Protein AF-A0A644ZK21-F1 (afdb_monomer)

Sequence (136 aa):
MAMKESLDIISEVLNSISPIEVKRLETRMLIASKIANTLKEKGWKKKDLMEAMGKKNASEITRWLSGTHNFTSDLLSDLSYVLGIDLLNIEENKFEPIIKVYHFHAKSEPSSIESKTPSHAEIENSFYKQRIQIKA

InterPro domains:
  IPR010982 Lambda repressor-like, DNA-binding domain superfamily [G3DSA:1.10.260.40] (11-94)
  IPR010982 Lambda repressor-like, DNA-binding domain superfamily [SSF47413] (26-87)

Mean predicted aligned error: 16.39 Å

pLDDT: mean 78.68, std 18.73, range [43.28, 98.06]

Solvent-accessible surface area (backbone atoms only — not comparable to full-atom values): 8666 Å² total; per-residue (Å²): 110,73,72,57,54,57,49,53,54,54,50,52,57,54,70,75,45,55,72,69,56,51,51,52,46,52,53,28,36,51,49,16,48,53,52,51,50,51,29,57,76,70,70,48,51,66,64,52,55,25,56,72,68,72,49,94,52,61,65,57,49,53,41,46,56,65,20,77,45,87,78,49,73,65,56,46,51,52,48,18,63,73,70,72,49,71,64,84,65,75,72,81,80,77,74,72,80,82,81,82,82,80,86,80,83,80,83,74,80,87,74,87,76,78,81,80,76,79,59,80,76,63,60,63,64,56,63,63,62,68,69,73,78,81,79,132

Radius of gyration: 31.5 Å; Cα contacts (8 Å, |Δi|>4): 64; chains: 1; bounding box: 72×77×41 Å

Foldseek 3Di:
DVVVVVVVVVVVVVVVDDPVVVVLLVLLQLLLVVLVVLCVVVVHDLVNVCVLLVHPDSVVSVCSNVSVDDDDPVNQVSSCVSSVHNSVPSDPPPPPPPDDDDDDDDDDDDDDDDDPDDDPVVVVVVVVVVVPPPDD

Organism: NCBI:txid1076179

Nearest PDB structures (foldseek):
  1zz7-assembly1_B-2  TM=8.715E-01  e=9.578E-02  Streptomyces wedmorensis
  1zz9-assembly1_A-2  TM=8.741E-01  e=1.072E-01  Streptomyces wedmorensis
  6qer-assembly4_D  TM=7.959E-01  e=1.503E-01  Streptococcus thermophilus LMD-9
  6hu8-assembly1_A  TM=7.943E-01  e=1.992E-01  Streptococcus vestibularis F0396
  5jub-assembly1_B  TM=7.113E-01  e=3.308E-01  Streptococcus thermophilus LMD-9

Secondary structure (DSSP, 8-state):
-HHHHHHHHHHHHHHTS-HHHHHHHHHHHHHHHHHHHHHHHTT--HHHHHHHTT-S-HHHHHHHHTT-SPPPHHHHHHHHHHHTS-SS----------------------------PPPHHHHHHHHHHHTSS---

Structure (mmCIF, N/CA/C/O backbone):
data_AF-A0A644ZK21-F1
#
_entry.id   AF-A0A644ZK21-F1
#
loop_
_atom_site.group_PDB
_atom_site.id
_atom_site.type_symbol
_atom_site.label_atom_id
_atom_site.label_alt_id
_atom_site.label_comp_id
_atom_site.label_asym_id
_atom_site.label_entity_id
_atom_site.label_seq_id
_atom_site.pdbx_PDB_ins_code
_atom_site.Cartn_x
_atom_site.Cartn_y
_atom_site.Cartn_z
_atom_site.occupancy
_atom_site.B_iso_or_equiv
_atom_site.auth_seq_id
_atom_site.auth_comp_id
_atom_site.auth_asym_id
_atom_site.auth_atom_id
_atom_site.pdbx_PDB_model_num
ATOM 1 N N . MET A 1 1 ? 27.895 17.971 -2.119 1.00 60.31 1 MET A N 1
ATOM 2 C CA . MET A 1 1 ? 28.749 16.774 -2.281 1.00 60.31 1 MET A CA 1
ATOM 3 C C . MET A 1 1 ? 28.043 15.522 -1.752 1.00 60.31 1 MET A C 1
ATOM 5 O O . MET A 1 1 ? 27.766 14.654 -2.559 1.00 60.31 1 MET A O 1
ATOM 9 N N . ALA A 1 2 ? 27.570 15.497 -0.496 1.00 60.56 2 ALA A N 1
ATOM 10 C CA . ALA A 1 2 ? 26.888 14.334 0.110 1.00 60.56 2 ALA A CA 1
ATOM 11 C C . ALA A 1 2 ? 25.636 13.779 -0.626 1.00 60.56 2 ALA A C 1
ATOM 13 O O . ALA A 1 2 ? 25.483 12.570 -0.737 1.00 60.56 2 ALA A O 1
ATOM 14 N N . MET A 1 3 ? 24.749 14.625 -1.175 1.00 64.19 3 MET A N 1
ATOM 15 C CA . MET A 1 3 ? 23.579 14.143 -1.947 1.00 64.19 3 MET A CA 1
ATOM 16 C C . MET A 1 3 ? 23.948 13.507 -3.296 1.00 64.19 3 MET A C 1
ATOM 18 O O . MET A 1 3 ? 23.198 12.684 -3.813 1.00 64.19 3 MET A O 1
ATOM 22 N N . LYS A 1 4 ? 25.079 13.914 -3.889 1.00 67.00 4 LYS A N 1
ATOM 23 C CA . LYS A 1 4 ? 25.558 13.365 -5.165 1.00 67.00 4 LYS A CA 1
ATOM 24 C C .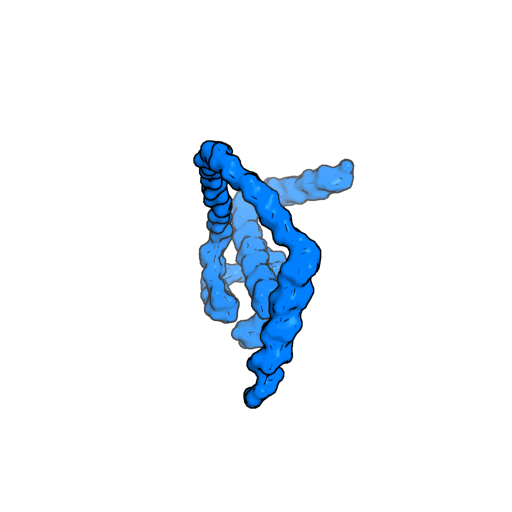 LYS A 1 4 ? 26.058 11.936 -4.947 1.00 67.00 4 LYS A C 1
ATOM 26 O O . LYS A 1 4 ? 25.655 11.038 -5.669 1.00 67.00 4 LYS A O 1
ATOM 31 N N . GLU A 1 5 ? 26.823 11.730 -3.877 1.00 66.44 5 GLU A N 1
ATOM 32 C CA . GLU A 1 5 ? 27.361 10.420 -3.495 1.00 66.44 5 GLU A CA 1
ATOM 33 C C . GLU A 1 5 ? 26.262 9.403 -3.159 1.00 66.44 5 GLU A C 1
ATOM 35 O O . GLU A 1 5 ? 26.348 8.252 -3.576 1.00 66.44 5 GLU A O 1
ATOM 40 N N . SER A 1 6 ? 25.181 9.812 -2.480 1.00 68.69 6 SER A N 1
ATOM 41 C CA . SER A 1 6 ? 24.069 8.897 -2.197 1.00 68.69 6 SER A CA 1
ATOM 42 C C . SER A 1 6 ? 23.303 8.479 -3.455 1.00 68.69 6 SER A C 1
ATOM 44 O O . SER A 1 6 ? 22.831 7.348 -3.534 1.00 68.69 6 SER A O 1
ATOM 46 N N . LEU A 1 7 ? 23.166 9.381 -4.433 1.00 71.62 7 LEU A N 1
ATOM 47 C CA . LEU A 1 7 ? 22.537 9.080 -5.723 1.00 71.62 7 LEU A CA 1
ATOM 48 C C . LEU A 1 7 ? 23.406 8.134 -6.561 1.00 71.62 7 LEU A C 1
ATOM 50 O O . LEU A 1 7 ? 22.875 7.194 -7.150 1.00 71.62 7 LEU A O 1
ATOM 54 N N . ASP A 1 8 ? 24.724 8.346 -6.559 1.00 79.44 8 ASP A N 1
ATOM 55 C CA . ASP A 1 8 ? 25.677 7.527 -7.310 1.00 79.44 8 ASP A CA 1
ATOM 56 C C . ASP A 1 8 ? 25.680 6.073 -6.784 1.00 79.44 8 ASP A C 1
ATOM 58 O O . ASP A 1 8 ? 25.530 5.140 -7.574 1.00 79.44 8 ASP A O 1
ATOM 62 N N . ILE A 1 9 ? 25.681 5.868 -5.459 1.00 78.75 9 ILE A N 1
ATOM 63 C CA . ILE A 1 9 ? 25.601 4.527 -4.839 1.00 78.75 9 ILE A CA 1
ATOM 64 C C . ILE A 1 9 ? 24.277 3.822 -5.170 1.00 78.75 9 ILE A C 1
ATOM 66 O O . ILE A 1 9 ? 24.262 2.637 -5.501 1.00 78.75 9 ILE A O 1
ATOM 70 N N . ILE A 1 10 ? 23.146 4.536 -5.101 1.00 76.44 10 ILE A N 1
ATOM 71 C CA . ILE A 1 10 ? 21.837 3.965 -5.457 1.00 76.44 10 ILE A CA 1
ATOM 72 C C . ILE A 1 10 ? 21.831 3.544 -6.929 1.00 76.44 10 ILE A C 1
ATOM 74 O O . ILE A 1 10 ? 21.350 2.459 -7.255 1.00 76.44 10 ILE A O 1
ATOM 78 N N . SER A 1 11 ? 22.386 4.374 -7.814 1.00 75.44 11 SER A N 1
ATOM 79 C CA . SER A 1 11 ? 22.442 4.076 -9.245 1.00 75.44 11 SER A CA 1
ATOM 80 C C . SER A 1 11 ? 23.330 2.870 -9.560 1.00 75.44 11 SER A C 1
ATOM 82 O O . SER A 1 11 ? 22.948 2.032 -10.373 1.00 75.44 11 SER A O 1
ATOM 84 N N . GLU A 1 12 ? 24.460 2.716 -8.869 1.00 79.50 12 GLU A N 1
ATOM 85 C CA . GLU A 1 12 ? 25.349 1.560 -9.004 1.00 79.50 12 GLU A CA 1
ATOM 86 C C . GLU A 1 12 ? 24.653 0.260 -8.577 1.00 79.50 12 GLU A C 1
ATOM 88 O O . GLU A 1 12 ? 24.663 -0.728 -9.316 1.00 79.50 12 GLU A O 1
ATOM 93 N N . VAL A 1 13 ? 23.955 0.280 -7.436 1.00 76.81 13 VAL A N 1
ATOM 94 C CA . VAL A 1 13 ? 23.173 -0.870 -6.958 1.00 76.81 13 VAL A CA 1
ATOM 95 C C . VA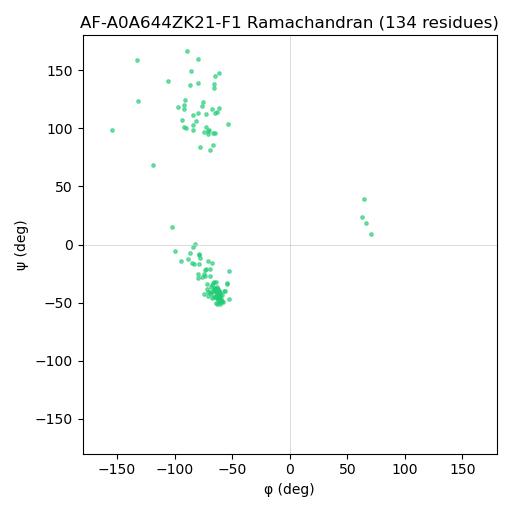L A 1 13 ? 22.055 -1.217 -7.942 1.00 76.81 13 VAL A C 1
ATOM 97 O O . VAL A 1 13 ? 21.887 -2.389 -8.270 1.00 76.81 13 VAL A O 1
ATOM 100 N N . LEU A 1 14 ? 21.323 -0.230 -8.465 1.00 72.94 14 LEU A N 1
ATOM 101 C CA . LEU A 1 14 ? 20.260 -0.470 -9.447 1.00 72.94 14 LEU A CA 1
ATOM 102 C C . LEU A 1 14 ? 20.802 -1.027 -10.772 1.00 72.94 14 LEU A C 1
ATOM 104 O O . LEU A 1 14 ? 20.185 -1.923 -11.341 1.00 72.94 14 LEU A O 1
ATOM 108 N N . ASN A 1 15 ? 21.973 -0.570 -11.224 1.00 76.75 15 ASN A N 1
ATOM 109 C CA . ASN A 1 15 ? 22.627 -1.065 -12.439 1.00 76.75 15 ASN A CA 1
ATOM 110 C C . ASN A 1 15 ? 23.154 -2.504 -12.299 1.00 76.75 15 ASN A C 1
ATOM 112 O O . ASN A 1 15 ? 23.343 -3.185 -13.306 1.00 76.75 15 ASN A O 1
ATOM 116 N N . SER A 1 16 ? 23.366 -2.988 -11.070 1.00 79.50 16 SER A N 1
ATOM 117 C CA . SER A 1 16 ? 23.736 -4.389 -10.803 1.00 79.50 16 SER A CA 1
ATOM 118 C C . SER A 1 16 ? 22.546 -5.362 -10.867 1.00 79.50 16 SER A C 1
ATOM 120 O O . SER A 1 16 ? 22.728 -6.581 -10.847 1.00 79.50 16 SER A O 1
ATOM 122 N N . ILE A 1 17 ? 21.321 -4.836 -10.960 1.00 81.06 17 ILE A N 1
ATOM 123 C CA . ILE A 1 17 ? 20.071 -5.594 -10.953 1.00 81.06 17 ILE A CA 1
ATOM 124 C C . ILE A 1 17 ? 19.505 -5.636 -12.377 1.00 81.06 17 ILE A C 1
ATOM 126 O O . ILE A 1 17 ? 19.541 -4.656 -13.117 1.00 81.06 17 ILE A O 1
ATOM 130 N N . SER A 1 18 ? 18.954 -6.782 -12.789 1.00 89.88 18 SER A N 1
ATOM 131 C CA . SER A 1 18 ? 18.340 -6.883 -14.120 1.00 89.88 18 SER A CA 1
ATOM 132 C C . SER A 1 18 ? 17.155 -5.906 -14.279 1.00 89.88 18 SER A C 1
ATOM 134 O O . SER A 1 18 ? 16.404 -5.705 -13.318 1.00 89.88 18 SER A O 1
ATOM 136 N N . PRO A 1 19 ? 16.897 -5.359 -15.486 1.00 89.50 19 PRO A N 1
ATOM 137 C CA . PRO A 1 19 ? 15.790 -4.421 -15.707 1.00 89.50 19 PRO A CA 1
ATOM 138 C C . PRO A 1 19 ? 14.421 -4.956 -15.257 1.00 89.50 19 PRO A C 1
ATOM 140 O O . PRO A 1 19 ? 13.583 -4.208 -14.755 1.00 89.50 19 PRO A O 1
ATOM 143 N N . ILE A 1 20 ? 14.196 -6.268 -15.390 1.00 91.31 20 ILE A N 1
ATOM 144 C CA . ILE A 1 20 ? 12.952 -6.912 -14.952 1.00 91.31 20 ILE A CA 1
ATOM 145 C C . ILE A 1 20 ? 12.805 -6.921 -13.424 1.00 91.31 20 ILE A C 1
ATOM 147 O O . ILE A 1 20 ? 11.702 -6.729 -12.915 1.00 91.31 20 ILE A O 1
ATOM 151 N N . GLU A 1 21 ? 13.896 -7.094 -12.681 1.00 90.62 21 GLU A N 1
ATOM 152 C CA . GLU A 1 21 ? 13.882 -7.050 -11.216 1.00 90.62 21 GLU A CA 1
ATOM 153 C C . GLU A 1 21 ? 13.669 -5.626 -10.697 1.00 90.62 21 GLU A C 1
ATOM 155 O O . GLU A 1 21 ? 12.883 -5.433 -9.766 1.00 90.62 21 GLU A O 1
ATOM 160 N N . VAL A 1 22 ? 14.268 -4.625 -11.353 1.00 90.25 22 VAL A N 1
ATOM 161 C CA . VAL A 1 22 ? 13.983 -3.207 -11.076 1.00 90.25 22 VAL A CA 1
ATOM 162 C C . VAL A 1 22 ? 12.495 -2.928 -11.281 1.00 90.25 22 VAL A C 1
ATOM 164 O O . VAL A 1 22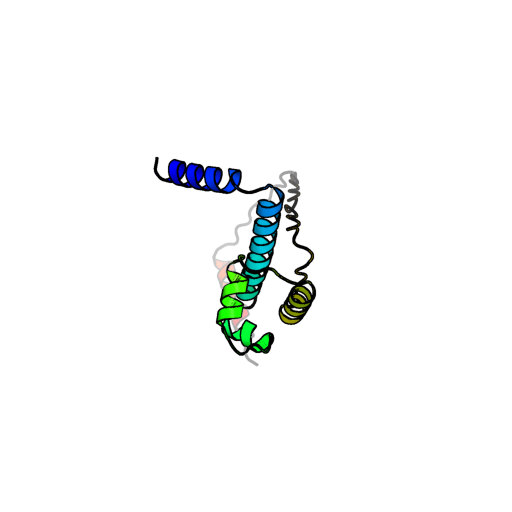 ? 11.831 -2.439 -10.368 1.00 90.25 22 VAL A O 1
ATOM 167 N N . LYS A 1 23 ? 11.922 -3.350 -12.415 1.00 90.81 23 LYS A N 1
ATOM 168 C CA . LYS A 1 23 ? 10.494 -3.144 -12.695 1.00 90.81 23 LYS A CA 1
ATOM 169 C C . LYS A 1 23 ? 9.580 -3.830 -11.675 1.00 90.81 23 LYS A C 1
ATOM 171 O O . LYS A 1 23 ? 8.562 -3.264 -11.266 1.00 90.81 23 LYS A O 1
ATOM 176 N N . ARG A 1 24 ? 9.928 -5.047 -11.244 1.00 93.00 24 ARG A N 1
ATOM 177 C CA . ARG A 1 24 ? 9.197 -5.777 -10.193 1.00 93.00 24 ARG A CA 1
ATOM 178 C C . ARG A 1 24 ? 9.254 -5.034 -8.861 1.00 93.00 24 ARG A C 1
ATOM 180 O O . ARG A 1 24 ? 8.233 -4.931 -8.183 1.00 93.00 24 ARG A O 1
ATOM 187 N N . LEU A 1 25 ? 10.420 -4.504 -8.494 1.00 92.44 25 LEU A N 1
AT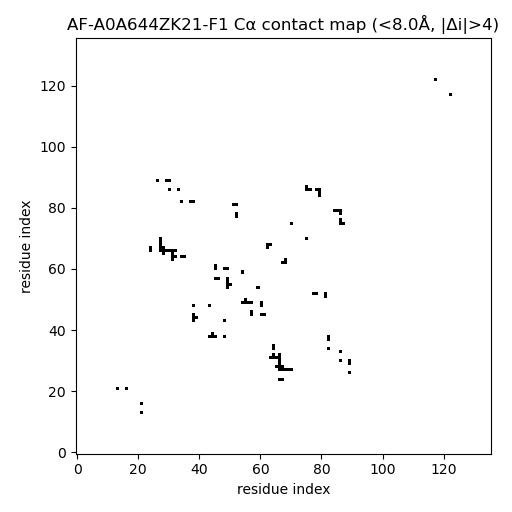OM 188 C CA . LEU A 1 25 ? 10.595 -3.707 -7.282 1.00 92.44 25 LEU A CA 1
ATOM 189 C C . LEU A 1 25 ? 9.766 -2.423 -7.326 1.00 92.44 25 LEU A C 1
ATOM 191 O O . LEU A 1 25 ? 8.987 -2.192 -6.404 1.00 92.44 25 LEU A O 1
ATOM 195 N N . GLU A 1 26 ? 9.869 -1.647 -8.406 1.00 91.81 26 GLU A N 1
ATOM 196 C CA . GLU A 1 26 ? 9.066 -0.437 -8.617 1.00 91.81 26 GLU A CA 1
ATOM 197 C C . GLU A 1 26 ? 7.572 -0.730 -8.471 1.00 91.81 26 GLU A C 1
ATOM 199 O O . GLU A 1 26 ? 6.867 -0.039 -7.742 1.00 91.81 26 GLU A O 1
ATOM 204 N N . THR A 1 27 ? 7.099 -1.811 -9.098 1.00 93.06 27 THR A N 1
ATOM 205 C CA . THR A 1 27 ? 5.690 -2.220 -9.035 1.00 93.06 27 THR A CA 1
ATOM 206 C C . THR A 1 27 ? 5.249 -2.501 -7.596 1.00 93.06 27 THR A C 1
ATOM 208 O O . THR A 1 27 ? 4.219 -1.993 -7.154 1.00 93.06 27 THR A O 1
ATOM 211 N N . ARG A 1 28 ? 6.040 -3.258 -6.821 1.00 95.12 28 ARG A N 1
ATOM 212 C CA . ARG A 1 28 ? 5.729 -3.530 -5.406 1.00 95.12 28 ARG A CA 1
ATOM 213 C C . ARG A 1 28 ? 5.738 -2.261 -4.556 1.00 95.12 28 ARG A C 1
ATOM 215 O O . ARG A 1 28 ? 4.891 -2.118 -3.674 1.00 95.12 28 ARG A O 1
ATOM 222 N N . MET A 1 29 ? 6.669 -1.345 -4.814 1.00 95.06 29 MET A N 1
ATOM 223 C CA . MET A 1 29 ? 6.746 -0.067 -4.104 1.00 95.06 29 MET A CA 1
ATOM 224 C C . MET A 1 29 ? 5.551 0.835 -4.422 1.00 95.06 29 MET A C 1
ATOM 226 O O . MET A 1 29 ? 4.997 1.438 -3.505 1.00 95.06 29 MET A O 1
ATOM 230 N N . LEU A 1 30 ? 5.108 0.888 -5.681 1.00 94.75 30 LEU A N 1
ATOM 231 C CA . LEU A 1 30 ? 3.913 1.635 -6.084 1.00 94.75 30 LEU A CA 1
ATOM 232 C C . LEU A 1 30 ? 2.658 1.099 -5.393 1.00 94.75 30 LEU A C 1
ATOM 234 O O . LEU A 1 30 ? 1.895 1.876 -4.822 1.00 94.75 30 LEU A O 1
ATOM 238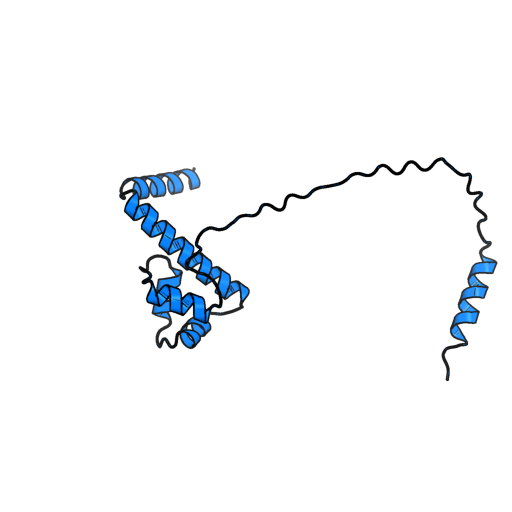 N N . ILE A 1 31 ? 2.482 -0.225 -5.364 1.00 96.25 31 ILE A N 1
ATOM 239 C CA . ILE A 1 31 ? 1.369 -0.868 -4.652 1.00 96.25 31 ILE A CA 1
ATOM 240 C C . ILE A 1 31 ? 1.415 -0.513 -3.159 1.00 96.25 31 ILE A C 1
ATOM 242 O O . ILE A 1 31 ? 0.417 -0.058 -2.601 1.00 96.25 31 ILE A O 1
ATOM 246 N N . ALA A 1 32 ? 2.576 -0.658 -2.513 1.00 96.75 32 ALA A N 1
ATOM 247 C CA . ALA A 1 32 ? 2.740 -0.328 -1.098 1.00 96.75 32 ALA A CA 1
ATOM 248 C C . ALA A 1 32 ? 2.446 1.151 -0.800 1.00 96.75 32 ALA A C 1
ATOM 250 O O . ALA A 1 32 ? 1.770 1.455 0.184 1.00 96.75 32 ALA A O 1
ATOM 251 N N . SER A 1 33 ? 2.901 2.056 -1.670 1.00 95.69 33 SER A N 1
ATOM 252 C CA . SER A 1 33 ? 2.631 3.494 -1.585 1.00 95.69 33 SER A CA 1
ATOM 253 C C . SER A 1 33 ? 1.137 3.791 -1.712 1.00 95.69 33 SER A C 1
ATOM 255 O O . SER A 1 33 ? 0.574 4.501 -0.880 1.00 95.69 33 SER A O 1
ATOM 257 N N . LYS A 1 34 ? 0.454 3.172 -2.683 1.00 95.50 34 LYS A N 1
ATOM 258 C CA . LYS A 1 34 ? -0.992 3.331 -2.883 1.00 95.50 34 LYS A CA 1
ATOM 259 C C . LYS A 1 34 ? -1.789 2.865 -1.666 1.00 95.50 34 LYS A C 1
ATOM 261 O O . LYS A 1 34 ? -2.689 3.574 -1.213 1.00 95.50 34 LYS A O 1
ATOM 266 N N . ILE A 1 35 ? -1.413 1.726 -1.078 1.00 97.00 35 ILE A N 1
ATOM 267 C CA . ILE A 1 35 ? -2.001 1.244 0.179 1.00 97.00 35 ILE A CA 1
ATOM 268 C C . ILE A 1 35 ? -1.748 2.264 1.299 1.00 97.00 35 ILE A C 1
ATOM 270 O O . ILE A 1 35 ? -2.692 2.678 1.967 1.00 97.00 35 ILE A O 1
ATOM 274 N N . ALA A 1 36 ? -0.502 2.707 1.493 1.00 97.31 36 ALA A N 1
ATOM 275 C CA . ALA A 1 36 ? -0.138 3.651 2.552 1.00 97.31 36 ALA A CA 1
ATOM 276 C C . ALA A 1 36 ? -0.901 4.984 2.449 1.00 97.31 36 ALA A C 1
ATOM 278 O O . ALA A 1 36 ? -1.407 5.483 3.457 1.00 97.31 36 ALA A O 1
ATOM 279 N N . ASN A 1 37 ? -1.020 5.530 1.237 1.00 96.56 37 ASN A N 1
ATOM 280 C CA . ASN A 1 37 ? -1.767 6.756 0.965 1.00 96.56 37 ASN A CA 1
ATOM 281 C C . ASN A 1 37 ? -3.253 6.572 1.271 1.00 96.56 37 ASN A C 1
ATOM 283 O O . ASN A 1 37 ? -3.827 7.380 1.994 1.00 96.56 37 ASN A O 1
ATOM 287 N N . THR A 1 38 ? -3.840 5.453 0.844 1.00 96.88 38 THR A N 1
ATOM 288 C CA . THR A 1 38 ? -5.249 5.138 1.122 1.00 96.88 38 THR A CA 1
ATOM 289 C C . THR A 1 38 ? -5.522 5.014 2.621 1.00 96.88 38 THR A C 1
ATOM 291 O O . THR A 1 38 ? -6.540 5.500 3.113 1.00 96.88 38 THR A O 1
ATOM 294 N N . LEU A 1 39 ? -4.605 4.406 3.385 1.00 97.81 39 LEU A N 1
ATOM 295 C CA . LEU A 1 39 ? -4.721 4.363 4.845 1.00 97.81 39 LEU A CA 1
ATOM 296 C C . LEU A 1 39 ? -4.699 5.770 5.444 1.00 97.81 39 LEU A C 1
ATOM 298 O O . LEU A 1 39 ? -5.534 6.088 6.287 1.00 97.81 39 LEU A O 1
ATOM 302 N N . LYS A 1 40 ? -3.782 6.625 4.982 1.00 97.62 40 LYS A N 1
ATOM 303 C CA . LYS A 1 40 ? -3.676 8.012 5.443 1.00 97.62 40 LYS A CA 1
ATOM 304 C C . LYS A 1 40 ? -4.945 8.811 5.136 1.00 97.62 40 LYS A C 1
ATOM 306 O O . LYS A 1 40 ? -5.434 9.506 6.021 1.00 97.62 40 LYS A O 1
ATOM 311 N N . GLU A 1 41 ? -5.491 8.683 3.930 1.00 97.31 41 GLU A N 1
ATOM 312 C CA . GLU A 1 41 ? -6.732 9.344 3.502 1.00 97.31 41 GLU A CA 1
ATOM 313 C C . GLU A 1 41 ? -7.942 8.902 4.331 1.00 97.31 41 GLU A C 1
ATOM 315 O O . GLU A 1 41 ? -8.775 9.726 4.700 1.00 97.31 41 GLU A O 1
ATOM 320 N N . LYS A 1 42 ? -8.009 7.617 4.696 1.00 96.94 42 LYS A N 1
ATOM 321 C CA . LYS A 1 42 ? -9.050 7.077 5.584 1.00 96.94 42 LYS A CA 1
ATOM 322 C C . LYS A 1 42 ? -8.815 7.368 7.071 1.00 96.94 42 LYS A C 1
ATOM 324 O O . LYS A 1 42 ? -9.668 7.034 7.890 1.00 96.94 42 LYS A O 1
ATOM 329 N N . GLY A 1 43 ? -7.660 7.917 7.449 1.00 97.88 43 GLY A N 1
ATOM 330 C CA . GLY A 1 43 ? -7.248 8.036 8.852 1.00 97.88 43 GLY A CA 1
ATOM 331 C C . GLY A 1 43 ? -6.982 6.688 9.539 1.00 97.88 43 GLY A C 1
ATOM 332 O O . GLY A 1 43 ? -6.973 6.615 10.767 1.00 97.88 43 GLY A O 1
ATOM 333 N N . TRP A 1 44 ? -6.774 5.622 8.765 1.00 98.06 44 TRP A N 1
ATOM 334 C CA . TRP A 1 44 ? -6.517 4.276 9.265 1.00 98.06 44 TRP A CA 1
ATOM 335 C C . TRP A 1 44 ? -5.060 4.105 9.693 1.00 98.06 44 TRP A C 1
ATOM 337 O O . TRP A 1 44 ? -4.111 4.510 9.018 1.00 98.06 44 TRP A O 1
ATOM 347 N N . LYS A 1 45 ? -4.874 3.422 10.816 1.00 96.81 45 LYS A N 1
ATOM 348 C CA . LYS A 1 45 ? -3.594 2.899 11.286 1.00 96.81 45 LYS A CA 1
ATOM 349 C C . LYS A 1 45 ? -3.384 1.489 10.736 1.00 96.81 45 LYS A C 1
ATOM 351 O O . LYS A 1 45 ? -4.307 0.806 10.300 1.00 96.81 45 LYS A O 1
ATOM 356 N N . LYS A 1 46 ? -2.148 0.988 10.843 1.00 96.50 46 LYS A N 1
ATOM 357 C CA . LYS A 1 46 ? -1.806 -0.397 10.460 1.00 96.50 46 LYS A CA 1
ATOM 358 C C . LYS A 1 46 ? -2.677 -1.448 11.164 1.00 96.50 46 LYS A C 1
ATOM 360 O O . LYS A 1 46 ? -2.950 -2.491 10.582 1.00 96.50 46 LYS A O 1
ATOM 365 N N . LYS A 1 47 ? -3.091 -1.173 12.409 1.00 96.56 47 LYS A N 1
ATOM 366 C CA . LYS A 1 47 ? -3.974 -2.045 13.195 1.00 96.56 47 LYS A CA 1
ATOM 367 C C . LYS A 1 47 ? -5.368 -2.151 12.569 1.00 96.56 47 LYS A C 1
ATOM 369 O O . LYS A 1 47 ? -5.896 -3.250 12.500 1.00 96.56 47 LYS A O 1
ATOM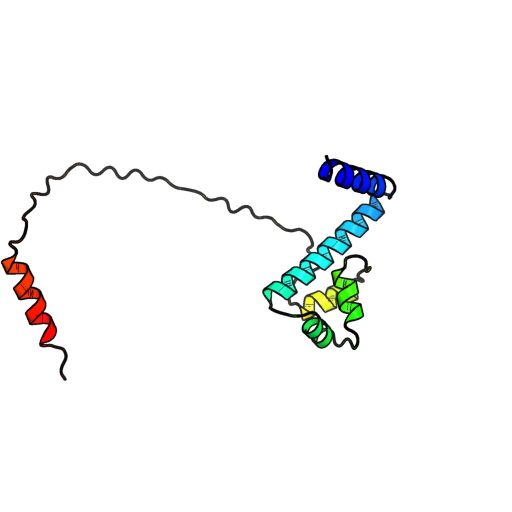 374 N N . ASP A 1 48 ? -5.900 -1.054 12.043 1.00 97.81 48 ASP A N 1
ATOM 375 C CA . ASP A 1 48 ? -7.231 -1.038 11.431 1.00 97.81 48 ASP A CA 1
ATOM 376 C C . ASP A 1 48 ? -7.234 -1.862 10.135 1.00 97.81 48 ASP A C 1
ATOM 378 O O . ASP A 1 48 ? -8.108 -2.698 9.931 1.00 97.81 48 ASP A O 1
ATOM 382 N N . LEU A 1 49 ? -6.187 -1.728 9.305 1.00 97.88 49 LEU A N 1
ATOM 383 C CA . LEU A 1 49 ? -6.025 -2.584 8.123 1.00 97.88 49 LEU A CA 1
ATOM 384 C C . LEU A 1 49 ? -5.844 -4.061 8.499 1.00 97.88 49 LEU A C 1
ATOM 386 O O . LEU A 1 49 ? -6.384 -4.935 7.829 1.00 97.88 49 LEU A O 1
ATOM 390 N N . MET A 1 50 ? -5.084 -4.352 9.558 1.00 97.81 50 MET A N 1
ATOM 391 C 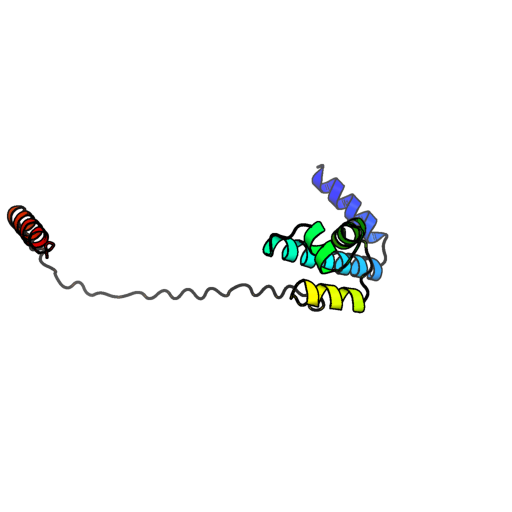CA . MET A 1 50 ? -4.908 -5.719 10.056 1.00 97.81 50 MET A CA 1
ATOM 392 C C . MET A 1 50 ? -6.252 -6.348 10.437 1.00 97.81 50 MET A C 1
ATOM 394 O O . MET A 1 50 ? -6.537 -7.467 10.015 1.00 97.81 50 MET A O 1
ATOM 398 N N . GLU A 1 51 ? -7.065 -5.626 11.209 1.00 97.75 51 GLU A N 1
ATOM 399 C CA . GLU A 1 51 ? -8.386 -6.077 11.649 1.00 97.75 51 GLU A CA 1
ATOM 400 C C . GLU A 1 51 ? -9.343 -6.241 10.464 1.00 97.75 51 GLU A C 1
ATOM 402 O O . GLU A 1 51 ? -9.978 -7.287 10.341 1.00 97.75 51 GLU A O 1
ATOM 407 N N . ALA A 1 52 ? -9.372 -5.278 9.538 1.00 97.25 52 ALA A N 1
ATOM 408 C CA . ALA A 1 52 ? -10.215 -5.336 8.345 1.00 97.25 52 ALA A CA 1
ATOM 409 C C . ALA A 1 52 ? -9.838 -6.489 7.395 1.00 97.25 52 ALA A C 1
ATOM 411 O O . ALA A 1 52 ? -10.707 -7.086 6.767 1.00 97.25 52 ALA A O 1
ATOM 412 N N . MET A 1 53 ? -8.552 -6.846 7.332 1.00 97.31 53 MET A N 1
ATOM 413 C CA . MET A 1 53 ? -8.045 -8.000 6.577 1.00 97.31 53 MET A CA 1
ATOM 414 C C . MET A 1 53 ? -8.177 -9.332 7.337 1.00 97.31 53 MET A C 1
ATOM 416 O O . MET A 1 53 ? -7.708 -10.363 6.850 1.00 97.31 53 MET A O 1
ATOM 420 N N . GLY A 1 54 ? -8.727 -9.332 8.557 1.00 96.25 54 GLY A N 1
ATOM 421 C CA . GLY A 1 54 ? -8.840 -10.531 9.394 1.00 96.25 54 GLY A CA 1
ATOM 422 C C . GLY A 1 54 ? -7.489 -11.144 9.785 1.00 96.25 54 GLY A C 1
ATOM 423 O O . GLY A 1 54 ? -7.399 -12.345 10.057 1.00 96.25 54 GLY A O 1
ATOM 424 N N . LYS A 1 55 ? -6.409 -10.352 9.784 1.00 95.81 55 LYS A N 1
ATOM 425 C CA . LYS A 1 55 ? -5.062 -10.818 10.133 1.00 95.81 55 LYS A CA 1
ATOM 426 C C . LYS A 1 55 ? -4.840 -10.755 11.637 1.00 95.81 55 LYS A C 1
ATOM 428 O O . LYS A 1 55 ? -5.360 -9.897 12.339 1.00 95.81 55 LYS A O 1
ATOM 433 N N . LYS A 1 56 ? -4.010 -11.673 12.135 1.00 91.25 56 LYS A N 1
ATOM 434 C CA . LYS A 1 56 ? -3.665 -11.756 13.565 1.00 91.25 56 LYS A CA 1
ATOM 435 C C . LYS A 1 56 ? -2.378 -11.008 13.919 1.00 91.25 56 LYS A C 1
ATOM 437 O O . LYS A 1 56 ? -2.106 -10.807 15.097 1.00 91.25 56 LYS A O 1
ATOM 442 N N . ASN A 1 57 ? -1.571 -10.632 12.923 1.00 91.06 57 ASN A N 1
ATOM 443 C CA . ASN A 1 57 ? -0.245 -10.059 13.132 1.00 91.06 57 ASN A CA 1
ATOM 444 C C . ASN A 1 57 ? -0.017 -8.777 12.311 1.00 91.06 57 ASN A C 1
ATOM 446 O O . ASN A 1 57 ? -0.043 -8.789 11.080 1.00 91.06 57 ASN A O 1
ATOM 450 N N . ALA A 1 58 ? 0.326 -7.686 13.001 1.00 90.31 58 ALA A N 1
ATOM 451 C CA . ALA A 1 58 ? 0.647 -6.392 12.400 1.00 90.31 58 ALA A CA 1
ATOM 452 C C . ALA A 1 58 ? 1.960 -6.387 11.582 1.00 90.31 58 ALA A C 1
ATOM 454 O O . ALA A 1 58 ? 2.196 -5.472 10.782 1.00 90.31 58 ALA A O 1
ATOM 455 N N . SER A 1 59 ? 2.826 -7.392 11.753 1.00 94.81 59 SER A N 1
ATOM 456 C CA . SER A 1 59 ? 4.046 -7.556 10.955 1.00 94.81 59 SER A CA 1
ATOM 457 C C . SER A 1 59 ? 3.750 -7.845 9.484 1.00 94.81 59 SER A C 1
ATOM 459 O O . SER A 1 59 ? 4.519 -7.396 8.638 1.00 94.81 59 SER A O 1
ATOM 461 N N . GLU A 1 60 ? 2.645 -8.533 9.161 1.00 94.38 60 GLU A N 1
ATOM 462 C CA . GLU A 1 60 ? 2.225 -8.732 7.763 1.00 94.38 60 GLU A CA 1
ATOM 463 C C . GLU A 1 60 ? 1.940 -7.385 7.101 1.00 94.38 60 GLU A C 1
ATOM 465 O O . GLU A 1 60 ? 2.535 -7.063 6.075 1.00 94.38 60 GLU A O 1
ATOM 470 N N . ILE A 1 61 ? 1.149 -6.538 7.766 1.00 97.06 61 ILE A N 1
ATOM 471 C CA . ILE A 1 61 ? 0.818 -5.199 7.271 1.00 97.06 61 ILE A CA 1
ATOM 472 C C . ILE A 1 61 ? 2.075 -4.346 7.103 1.00 97.06 61 ILE A C 1
ATOM 474 O O . ILE A 1 61 ? 2.245 -3.656 6.103 1.00 97.06 61 ILE A O 1
ATOM 478 N N . THR A 1 62 ? 3.000 -4.409 8.063 1.00 96.81 62 THR A N 1
ATOM 479 C CA . THR A 1 62 ? 4.264 -3.665 7.968 1.00 96.81 62 THR A CA 1
ATOM 480 C C . THR A 1 62 ? 5.117 -4.126 6.786 1.00 96.81 62 THR A C 1
ATOM 482 O O . THR A 1 62 ? 5.732 -3.285 6.138 1.00 96.81 62 THR A O 1
ATOM 485 N N . ARG A 1 63 ? 5.118 -5.426 6.471 1.00 96.00 63 ARG A N 1
ATOM 486 C CA . ARG A 1 63 ? 5.834 -5.989 5.318 1.00 96.00 63 ARG A CA 1
ATOM 487 C C . ARG A 1 63 ? 5.174 -5.633 3.985 1.00 96.00 63 ARG A C 1
ATOM 489 O O . ARG A 1 63 ? 5.865 -5.450 2.991 1.00 96.00 63 ARG A O 1
ATOM 496 N N . TRP A 1 64 ? 3.851 -5.521 3.941 1.00 96.81 64 TRP A N 1
ATOM 497 C CA . TRP A 1 64 ? 3.161 -5.031 2.745 1.00 96.81 64 TRP A CA 1
ATOM 498 C C . TRP A 1 64 ? 3.519 -3.569 2.482 1.00 96.81 64 TRP A C 1
ATOM 500 O O . TRP A 1 64 ? 3.898 -3.212 1.371 1.00 96.81 64 TRP A O 1
ATOM 510 N N . LEU A 1 65 ? 3.500 -2.742 3.529 1.00 96.50 65 LEU A N 1
ATOM 511 C CA . LEU A 1 65 ? 3.811 -1.315 3.438 1.00 96.50 65 LEU A CA 1
ATOM 512 C C . LEU A 1 65 ? 5.297 -1.012 3.187 1.00 96.50 65 LEU A C 1
ATOM 514 O O . LEU A 1 65 ? 5.618 0.113 2.821 1.00 96.50 65 LEU A O 1
ATOM 518 N N . SER A 1 66 ? 6.209 -1.976 3.361 1.00 95.25 66 SER A N 1
ATOM 519 C CA . SER A 1 66 ? 7.624 -1.779 3.018 1.00 95.25 66 SER A CA 1
ATOM 520 C C . SER A 1 66 ? 7.908 -1.887 1.518 1.00 95.25 66 SER A C 1
ATOM 522 O O . SER A 1 66 ? 9.016 -1.565 1.102 1.00 95.25 66 SER A O 1
ATOM 524 N N . GLY A 1 67 ? 6.964 -2.373 0.701 1.00 91.75 67 GLY A N 1
ATOM 525 C CA . GLY A 1 67 ? 7.168 -2.538 -0.748 1.00 91.75 67 GLY A CA 1
ATOM 526 C C . GLY A 1 67 ? 8.140 -3.660 -1.131 1.00 91.75 67 GLY A C 1
ATOM 527 O O . GLY A 1 67 ? 8.502 -3.802 -2.296 1.00 91.75 67 GLY A O 1
ATOM 528 N N . THR A 1 68 ? 8.554 -4.485 -0.169 1.00 89.81 68 THR A N 1
ATOM 529 C CA . THR A 1 68 ? 9.459 -5.626 -0.393 1.00 89.81 68 THR A CA 1
ATOM 530 C C . THR A 1 68 ? 8.718 -6.961 -0.484 1.00 89.81 68 THR A C 1
ATOM 532 O O . THR A 1 68 ? 9.325 -7.988 -0.778 1.00 89.81 68 THR A O 1
ATOM 535 N N . HIS A 1 69 ? 7.405 -6.968 -0.243 1.00 94.19 69 HIS A N 1
ATOM 536 C CA . HIS A 1 69 ? 6.569 -8.160 -0.334 1.00 94.19 69 HIS A CA 1
ATOM 537 C C . HIS A 1 69 ? 6.054 -8.398 -1.755 1.00 94.19 69 HIS A C 1
ATOM 539 O O . HIS A 1 69 ? 5.580 -7.476 -2.413 1.00 94.19 69 HIS A O 1
ATOM 545 N N . ASN A 1 70 ? 6.080 -9.651 -2.207 1.00 94.38 70 ASN A N 1
ATOM 546 C CA . ASN A 1 70 ? 5.411 -10.044 -3.442 1.00 94.38 70 ASN A CA 1
ATOM 547 C C . ASN A 1 70 ? 3.899 -10.127 -3.206 1.00 94.38 70 ASN A C 1
ATOM 549 O O . ASN A 1 70 ? 3.454 -10.894 -2.358 1.00 94.38 70 ASN A O 1
ATOM 553 N N . PHE A 1 71 ? 3.121 -9.370 -3.975 1.00 95.12 71 PHE A N 1
ATOM 554 C CA . PHE A 1 71 ? 1.663 -9.394 -3.909 1.00 95.12 71 PHE A CA 1
ATOM 555 C C . PHE A 1 71 ? 1.103 -10.418 -4.899 1.00 95.12 71 PHE A C 1
ATOM 557 O O . PHE A 1 71 ? 1.401 -10.355 -6.092 1.00 95.12 71 PHE A O 1
ATOM 564 N N . THR A 1 72 ? 0.300 -11.363 -4.412 1.00 95.69 72 THR A N 1
ATOM 565 C CA . THR A 1 72 ? -0.481 -12.259 -5.277 1.00 95.69 72 THR A CA 1
ATOM 566 C C . THR A 1 72 ? -1.741 -11.551 -5.771 1.00 95.69 72 THR A C 1
ATOM 568 O O . THR A 1 72 ? -2.198 -10.588 -5.154 1.00 95.69 72 THR A O 1
ATOM 571 N N . SER A 1 73 ? -2.330 -12.040 -6.867 1.00 94.81 73 SER A N 1
ATOM 572 C CA . SER A 1 73 ? -3.593 -11.498 -7.392 1.00 94.81 73 SER A CA 1
ATOM 573 C C . SER A 1 73 ? -4.721 -11.552 -6.356 1.00 94.81 73 SER A C 1
ATOM 575 O O . SER A 1 73 ? -5.474 -10.589 -6.218 1.00 94.81 73 SER A O 1
ATOM 577 N N . ASP A 1 74 ? -4.801 -12.641 -5.589 1.00 96.69 74 ASP A N 1
ATOM 578 C CA . ASP A 1 74 ? -5.802 -12.803 -4.529 1.00 96.69 74 ASP A CA 1
ATOM 579 C C . ASP A 1 74 ? -5.628 -11.733 -3.446 1.00 96.69 74 ASP A C 1
ATOM 581 O O . ASP A 1 74 ? -6.571 -11.023 -3.115 1.00 96.69 74 ASP A O 1
ATOM 585 N N . LEU A 1 75 ? -4.391 -11.518 -2.979 1.00 96.19 75 LEU A N 1
ATOM 586 C CA . LEU A 1 75 ? -4.105 -10.499 -1.970 1.00 96.19 75 LEU A CA 1
ATOM 587 C C . LEU A 1 75 ? -4.411 -9.082 -2.478 1.00 96.19 75 LEU A C 1
ATOM 589 O O . LEU A 1 75 ? -4.907 -8.253 -1.718 1.00 96.19 75 LEU A O 1
ATOM 593 N N . LEU A 1 76 ? -4.121 -8.787 -3.749 1.00 96.88 76 LEU A N 1
ATOM 594 C CA . LEU A 1 76 ? -4.474 -7.500 -4.359 1.00 96.88 76 LEU A CA 1
ATOM 595 C C . LEU A 1 76 ? -5.988 -7.309 -4.438 1.00 96.88 76 LEU A C 1
ATOM 597 O O . LEU A 1 76 ? -6.467 -6.197 -4.213 1.00 96.88 76 LEU A O 1
ATOM 601 N N . SER A 1 77 ? -6.731 -8.375 -4.725 1.00 96.38 77 SER A N 1
ATOM 602 C CA . SER A 1 77 ? -8.195 -8.351 -4.782 1.00 96.38 77 SER A CA 1
ATOM 603 C C . SER A 1 77 ? -8.792 -8.118 -3.394 1.00 96.38 77 SER A C 1
ATOM 605 O O . SER A 1 77 ? -9.618 -7.221 -3.229 1.00 96.38 77 SER A O 1
ATOM 607 N N . ASP A 1 78 ? -8.298 -8.834 -2.382 1.00 97.19 78 ASP A N 1
ATOM 608 C CA . ASP A 1 78 ? -8.710 -8.671 -0.984 1.00 97.19 78 ASP A CA 1
ATOM 609 C C . ASP A 1 78 ? -8.446 -7.245 -0.485 1.00 97.19 78 ASP A C 1
ATOM 611 O O . ASP A 1 78 ? -9.329 -6.594 0.074 1.00 97.19 78 ASP A O 1
ATOM 615 N N . LEU A 1 79 ? -7.239 -6.724 -0.729 1.00 97.31 79 LEU A N 1
ATOM 616 C CA . LEU A 1 79 ? -6.873 -5.364 -0.339 1.00 97.31 79 LEU A CA 1
ATOM 617 C C . LEU A 1 79 ? -7.710 -4.318 -1.080 1.00 97.31 79 LEU A C 1
ATOM 619 O O . LEU A 1 79 ? -8.136 -3.346 -0.459 1.00 97.31 79 LEU A O 1
ATOM 623 N N . SER A 1 80 ? -7.970 -4.514 -2.376 1.00 96.31 80 SER A N 1
ATOM 624 C CA . SER A 1 80 ? -8.823 -3.620 -3.173 1.00 96.31 80 SER A CA 1
ATOM 625 C C . SER A 1 80 ? -10.236 -3.560 -2.599 1.00 96.31 80 SER A C 1
ATOM 627 O O . SER A 1 80 ? -10.782 -2.473 -2.411 1.00 96.31 80 SER A O 1
ATOM 629 N N . TYR A 1 81 ? -10.796 -4.719 -2.246 1.00 97.25 81 TYR A N 1
ATOM 630 C CA . TYR A 1 81 ? -12.116 -4.828 -1.635 1.00 97.25 81 TYR A CA 1
ATOM 631 C C . TYR A 1 81 ? -12.172 -4.150 -0.259 1.00 97.25 81 TYR A C 1
ATOM 633 O O . TYR A 1 81 ? -13.030 -3.301 -0.023 1.00 97.25 81 TYR A O 1
ATOM 641 N N . VAL A 1 82 ? -11.227 -4.463 0.634 1.00 97.50 82 VAL A N 1
ATOM 642 C CA . VAL A 1 82 ? -11.182 -3.918 2.004 1.00 97.50 82 VAL A CA 1
ATOM 643 C C . VAL A 1 82 ? -10.953 -2.407 2.014 1.00 97.50 82 VAL A C 1
ATOM 645 O O . VAL A 1 82 ? -11.554 -1.680 2.808 1.00 97.50 82 VAL A O 1
ATOM 648 N N . LEU A 1 83 ? -10.081 -1.912 1.137 1.00 96.88 83 LEU A N 1
ATOM 649 C CA . LEU A 1 83 ? -9.756 -0.491 1.060 1.00 96.88 83 LEU A CA 1
ATOM 650 C C . LEU A 1 83 ? -10.745 0.292 0.184 1.00 96.88 83 LEU A C 1
ATOM 652 O O . LEU A 1 83 ? -10.806 1.517 0.297 1.00 96.88 83 LEU A O 1
ATOM 656 N N . GLY A 1 84 ? -11.547 -0.375 -0.645 1.00 95.75 84 GLY A N 1
ATOM 657 C CA . GLY A 1 84 ? -12.464 0.274 -1.582 1.00 95.75 84 GLY A CA 1
ATOM 658 C C . GLY A 1 84 ? -11.732 1.084 -2.655 1.00 95.75 84 GLY A C 1
ATOM 659 O O . GLY A 1 84 ? -12.153 2.192 -2.976 1.00 95.75 84 GLY A O 1
ATOM 660 N N . ILE A 1 85 ? -10.614 0.560 -3.161 1.00 93.94 85 ILE A N 1
ATOM 661 C CA . ILE A 1 85 ? -9.801 1.172 -4.221 1.00 93.94 85 ILE A CA 1
ATOM 662 C C . ILE A 1 85 ? -9.461 0.135 -5.291 1.00 93.94 85 ILE A C 1
ATOM 664 O O . ILE A 1 85 ? -9.455 -1.059 -5.019 1.00 93.94 85 ILE A O 1
ATOM 668 N N . ASP A 1 86 ? -9.114 0.585 -6.492 1.00 91.00 86 ASP A N 1
ATOM 669 C CA . ASP A 1 86 ? -8.583 -0.288 -7.541 1.00 91.00 86 ASP A CA 1
ATOM 670 C C . ASP A 1 86 ? -7.052 -0.363 -7.434 1.00 91.00 86 ASP A C 1
ATOM 672 O O . ASP A 1 86 ? -6.365 0.564 -7.860 1.00 91.00 86 ASP A O 1
ATOM 676 N N . LEU A 1 87 ? -6.486 -1.422 -6.843 1.00 90.19 87 LEU A N 1
ATOM 677 C CA . LEU A 1 87 ? -5.024 -1.591 -6.760 1.00 90.19 87 LEU A CA 1
ATOM 678 C C . LEU A 1 87 ? -4.382 -2.095 -8.057 1.00 90.19 87 LEU A C 1
ATOM 680 O O . LEU A 1 87 ? -3.165 -1.986 -8.187 1.00 90.19 87 LEU A O 1
ATOM 684 N N . LEU A 1 88 ? -5.156 -2.648 -8.993 1.00 86.06 88 LEU A N 1
ATOM 685 C CA . LEU A 1 88 ? -4.627 -3.196 -10.246 1.00 86.06 88 LEU A CA 1
ATOM 686 C C . LEU A 1 88 ? -4.346 -2.086 -11.259 1.00 86.06 88 LEU A C 1
ATOM 688 O O . LEU A 1 88 ? -3.397 -2.188 -12.038 1.00 86.06 88 LEU A O 1
ATOM 692 N N . ASN A 1 89 ? -5.096 -0.988 -11.189 1.00 82.62 89 ASN A N 1
ATOM 693 C CA . ASN A 1 89 ? -4.752 0.238 -11.889 1.00 82.62 89 ASN A CA 1
ATOM 694 C C . ASN A 1 89 ? -3.645 1.006 -11.142 1.00 82.62 89 ASN A C 1
ATOM 696 O O . ASN A 1 89 ? -3.900 1.893 -10.321 1.00 82.62 89 ASN A O 1
ATOM 700 N N . ILE A 1 90 ? -2.394 0.623 -11.393 1.00 69.00 90 ILE A N 1
ATOM 701 C CA . ILE A 1 90 ? -1.199 1.249 -10.800 1.00 69.00 90 ILE A CA 1
ATOM 702 C C . ILE A 1 90 ? -0.720 2.498 -11.553 1.00 69.00 90 ILE A C 1
ATOM 704 O O . ILE A 1 90 ? 0.242 3.132 -11.121 1.00 69.00 90 ILE A O 1
ATOM 708 N N . GLU A 1 91 ? -1.370 2.870 -12.655 1.00 68.75 91 GLU A N 1
ATOM 709 C CA . GLU A 1 91 ? -1.064 4.108 -13.363 1.00 68.75 91 GLU A CA 1
ATOM 710 C C . GLU A 1 91 ? -1.726 5.287 -12.640 1.00 68.75 91 GLU A C 1
ATOM 712 O O . GLU A 1 91 ? -2.951 5.417 -12.591 1.00 68.75 91 GLU A O 1
ATOM 717 N N . GLU A 1 92 ? -0.914 6.176 -12.062 1.00 57.81 92 GLU A N 1
ATOM 718 C CA . GLU A 1 92 ? -1.386 7.509 -11.697 1.00 57.81 92 GLU A CA 1
ATOM 719 C C . GLU A 1 92 ? -1.698 8.252 -12.995 1.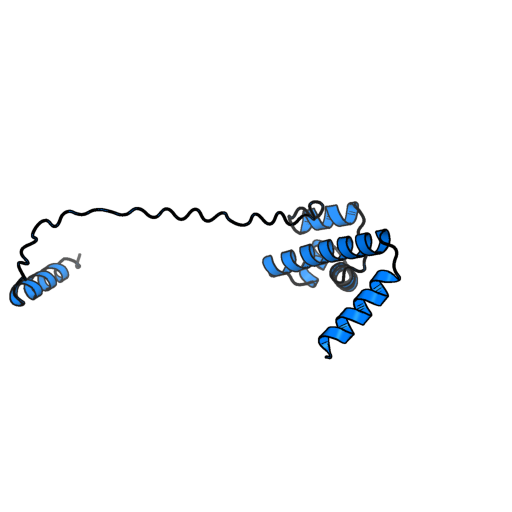00 57.81 92 GLU A C 1
ATOM 721 O O . GLU A 1 92 ? -0.813 8.829 -13.628 1.00 57.81 92 GLU A O 1
ATOM 726 N N . ASN A 1 93 ? -2.964 8.243 -13.405 1.00 52.81 93 ASN A N 1
ATOM 727 C CA . ASN A 1 93 ? -3.440 9.156 -14.431 1.00 52.81 93 ASN A CA 1
ATOM 728 C C . ASN A 1 93 ? -3.371 10.572 -13.840 1.00 52.81 93 ASN A C 1
ATOM 730 O O . ASN A 1 93 ? -4.318 11.068 -13.227 1.00 52.81 93 ASN A O 1
ATOM 734 N N . LYS A 1 94 ? -2.199 11.204 -13.945 1.00 48.28 94 LYS A N 1
ATOM 735 C CA . LYS A 1 94 ? -2.013 12.617 -13.635 1.00 48.28 94 LYS A CA 1
ATOM 736 C C . LYS A 1 94 ? -2.743 13.405 -14.711 1.00 48.28 94 LYS A C 1
ATOM 738 O O . LYS A 1 94 ? -2.149 13.855 -15.684 1.00 48.28 94 LYS A O 1
ATOM 743 N N . PHE A 1 95 ? -4.053 13.548 -14.550 1.00 54.94 95 PHE A N 1
ATOM 744 C CA . PHE A 1 95 ? -4.785 14.593 -15.240 1.00 54.94 95 PHE A CA 1
ATOM 745 C C . PHE A 1 95 ? -4.261 15.916 -14.690 1.00 54.94 95 PHE A C 1
ATOM 747 O O . PHE A 1 95 ? -4.678 16.361 -13.622 1.00 54.94 95 PHE A O 1
ATOM 754 N N . GLU A 1 96 ? -3.306 16.530 -15.384 1.00 57.25 96 GLU A N 1
ATOM 755 C CA . GLU A 1 96 ? -2.985 17.927 -15.132 1.00 57.25 96 GLU A CA 1
ATOM 756 C C . GLU A 1 96 ? -4.251 18.738 -15.440 1.00 57.25 96 GLU A C 1
ATOM 758 O O . GLU A 1 96 ? -4.750 18.681 -16.571 1.00 57.25 96 GLU A O 1
ATOM 763 N N . PRO A 1 97 ? -4.849 19.439 -14.457 1.00 55.91 97 PRO A N 1
ATOM 764 C CA . PRO A 1 97 ? -6.039 20.223 -14.725 1.00 55.91 97 PRO A CA 1
ATOM 765 C C . PRO A 1 97 ? -5.671 21.317 -15.727 1.00 55.91 97 PRO A C 1
ATOM 767 O O . PRO A 1 97 ? -4.899 22.227 -15.426 1.00 55.91 97 PRO A O 1
ATOM 770 N N . ILE A 1 98 ? -6.232 21.241 -16.933 1.00 61.69 98 ILE A N 1
ATOM 771 C CA . ILE A 1 98 ? -6.095 22.300 -17.931 1.00 61.69 98 ILE A CA 1
ATOM 772 C C . ILE A 1 98 ? -6.923 23.492 -17.438 1.00 61.69 98 ILE A C 1
ATOM 774 O O . ILE A 1 98 ? -8.134 23.559 -17.660 1.00 61.69 98 ILE A O 1
ATOM 778 N N . ILE A 1 99 ? -6.282 24.442 -16.755 1.00 67.81 99 ILE A N 1
ATOM 779 C CA . ILE A 1 99 ? -6.917 25.703 -16.363 1.00 67.81 99 ILE A CA 1
ATOM 780 C C . ILE A 1 99 ? -7.078 26.561 -17.624 1.00 67.81 99 ILE A C 1
ATOM 782 O O . ILE A 1 99 ? -6.132 27.190 -18.095 1.00 67.81 99 ILE A O 1
ATOM 786 N N . LYS A 1 100 ? -8.290 26.603 -18.187 1.00 69.12 100 LYS A N 1
ATOM 787 C CA . LYS A 1 100 ? -8.642 27.565 -19.241 1.00 69.12 100 LYS A CA 1
ATOM 788 C C . LYS A 1 100 ? -9.048 28.890 -18.597 1.00 69.12 100 LYS A C 1
ATOM 790 O O . LYS A 1 100 ? -10.181 29.043 -18.149 1.00 69.12 100 LYS A O 1
ATOM 795 N N . VAL A 1 101 ? -8.117 29.842 -18.537 1.00 71.44 101 VAL A N 1
ATOM 796 C CA . VAL A 1 101 ? -8.394 31.209 -18.071 1.00 71.44 101 VAL A CA 1
ATOM 797 C C . VAL A 1 101 ? -8.940 32.035 -19.234 1.00 71.44 101 VAL A C 1
ATOM 799 O O . VAL A 1 101 ? -8.216 32.344 -20.180 1.00 71.44 101 VAL A O 1
ATOM 802 N N . TYR A 1 102 ? -10.215 32.411 -19.161 1.00 75.75 102 TYR A N 1
ATOM 803 C CA . TYR A 1 102 ? -10.821 33.348 -20.104 1.00 75.75 102 TYR A CA 1
ATOM 804 C C . TYR A 1 102 ? -10.703 34.775 -19.559 1.00 75.75 102 TYR A C 1
ATOM 806 O O . TYR A 1 102 ? -11.282 35.096 -18.524 1.00 75.75 102 TYR A O 1
ATOM 814 N N . HIS A 1 103 ? -9.965 35.634 -20.264 1.00 57.38 103 HIS A N 1
ATOM 815 C CA . HIS A 1 103 ? -9.917 37.068 -19.981 1.00 57.38 103 HIS A CA 1
ATOM 816 C C . HIS A 1 103 ? -10.949 37.779 -20.857 1.00 57.38 103 HIS A C 1
ATOM 818 O O . HIS A 1 103 ? -10.751 37.924 -22.063 1.00 57.38 103 HIS A O 1
ATOM 824 N N . PHE A 1 104 ? -12.050 38.231 -20.261 1.00 71.94 104 PHE A N 1
ATOM 825 C CA . PHE A 1 104 ? -13.006 39.097 -20.946 1.00 71.94 104 PHE A CA 1
ATOM 826 C C . PHE A 1 104 ? -12.714 40.549 -20.575 1.00 71.94 104 PHE A C 1
ATOM 828 O O . PHE A 1 104 ? -12.803 40.936 -19.413 1.00 71.94 104 PHE A O 1
ATOM 835 N N . HIS A 1 105 ? -12.369 41.360 -21.572 1.00 59.91 105 HIS A N 1
ATOM 836 C CA . HIS A 1 105 ? -12.272 42.805 -21.403 1.00 59.91 105 HIS A CA 1
ATOM 837 C C . HIS A 1 105 ? -13.670 43.404 -21.562 1.00 59.91 105 HIS A C 1
ATOM 839 O O . HIS A 1 105 ? -14.171 43.536 -22.680 1.00 59.91 105 HIS A O 1
ATOM 845 N N . ALA A 1 106 ? -14.307 43.766 -20.449 1.00 72.06 106 ALA A N 1
ATOM 846 C CA . ALA A 1 106 ? -15.518 44.572 -20.483 1.00 72.06 106 ALA A CA 1
ATOM 847 C C . ALA A 1 106 ? -15.140 46.010 -20.868 1.00 72.06 106 ALA A C 1
ATOM 849 O O . ALA A 1 106 ? -14.467 46.709 -20.111 1.00 72.06 106 ALA A O 1
ATOM 850 N N . LYS A 1 107 ? -15.551 46.457 -22.057 1.00 61.34 107 LYS A N 1
ATOM 851 C CA . LYS A 1 107 ? -15.539 47.882 -22.395 1.00 61.34 107 LYS A CA 1
ATOM 852 C C . LYS A 1 107 ? -16.798 48.507 -21.801 1.00 61.34 107 LYS A C 1
ATOM 854 O O . LYS A 1 107 ? -17.885 48.282 -22.322 1.00 61.34 107 LYS A O 1
ATOM 859 N N . SER A 1 108 ? -16.661 49.277 -20.727 1.00 67.00 108 SER A N 1
ATOM 860 C CA . SER A 1 108 ? -17.675 50.265 -20.355 1.00 67.00 108 SER A CA 1
ATOM 861 C C . SER A 1 108 ? -17.302 51.600 -20.992 1.00 67.00 108 SER A C 1
ATOM 863 O O . SER A 1 108 ? -16.229 52.135 -20.707 1.00 67.00 108 SER A O 1
ATOM 865 N N . GLU A 1 109 ? -18.170 52.145 -21.842 1.00 58.81 109 GLU A N 1
ATOM 866 C CA . GLU A 1 109 ? -18.112 53.571 -22.165 1.00 58.81 109 GLU A CA 1
ATOM 867 C C . GLU A 1 109 ? -18.451 54.373 -20.896 1.00 58.81 109 GLU A C 1
ATOM 869 O O . GLU A 1 109 ? -19.339 53.966 -20.141 1.00 58.81 109 GLU A O 1
ATOM 874 N N . PRO A 1 110 ? -17.738 55.474 -20.602 1.00 49.78 110 PRO A N 1
ATOM 875 C CA . PRO A 1 110 ? -17.973 56.243 -19.390 1.00 49.78 110 PRO A CA 1
ATOM 876 C C . PRO A 1 110 ? -19.316 56.976 -19.490 1.00 49.78 110 PRO A C 1
ATOM 878 O O . PRO A 1 110 ? -19.407 58.052 -20.074 1.00 49.78 110 PRO A O 1
ATOM 881 N N . SER A 1 111 ? -20.372 56.418 -18.898 1.00 52.72 111 SER A N 1
ATOM 882 C CA . SER A 1 111 ? -21.558 57.202 -18.560 1.00 52.72 111 SER A CA 1
ATOM 883 C C . SER A 1 111 ? -21.243 58.034 -17.318 1.00 52.72 111 SER A C 1
ATOM 885 O O . SER A 1 111 ? -20.928 57.471 -16.268 1.00 52.72 111 SER A O 1
ATOM 887 N N . SER A 1 112 ? -21.319 59.359 -17.431 1.00 50.97 112 SER A N 1
ATOM 888 C CA . SER A 1 112 ? -21.168 60.305 -16.324 1.00 50.97 112 SER A CA 1
ATOM 889 C C . SER A 1 112 ? -22.131 59.964 -15.181 1.00 50.97 112 SER A C 1
ATOM 891 O O . SER A 1 112 ? -23.324 60.244 -15.270 1.00 50.97 112 SER A O 1
ATOM 893 N N . ILE A 1 113 ? -21.628 59.361 -14.102 1.00 52.62 113 ILE A N 1
ATOM 894 C CA . ILE A 1 113 ? -22.377 59.241 -12.848 1.00 52.62 113 ILE A CA 1
ATOM 895 C C . ILE A 1 113 ? -22.011 60.460 -12.008 1.00 52.62 113 ILE A C 1
ATOM 897 O O . ILE A 1 113 ? -20.937 60.532 -11.413 1.00 52.62 113 ILE A O 1
ATOM 901 N N . GLU A 1 114 ? -22.907 61.440 -11.996 1.00 46.94 114 GLU A N 1
ATOM 902 C CA . GLU A 1 114 ? -22.870 62.561 -11.065 1.00 46.94 114 GLU A CA 1
ATOM 903 C C . GLU A 1 114 ? -23.087 62.010 -9.645 1.00 46.94 114 GLU A C 1
ATOM 905 O O . GLU A 1 114 ? -24.139 61.453 -9.319 1.00 46.94 114 GLU A O 1
ATOM 910 N N . SER A 1 115 ? -22.060 62.096 -8.799 1.00 46.19 115 SER A N 1
ATOM 911 C CA . SER A 1 115 ? -22.132 61.635 -7.417 1.00 46.19 115 SER A CA 1
ATOM 912 C C . SER A 1 115 ? -23.032 62.569 -6.607 1.00 46.19 115 SER A C 1
ATOM 914 O O . SER A 1 115 ? -22.579 63.600 -6.112 1.00 46.19 115 SER A O 1
ATOM 916 N N . LYS A 1 116 ? -24.302 62.207 -6.416 1.00 53.84 116 LYS A N 1
ATOM 917 C CA . LYS A 1 116 ? -25.063 62.731 -5.278 1.00 53.84 116 LYS A CA 1
ATOM 918 C C . LYS A 1 116 ? -24.563 62.020 -4.026 1.00 53.84 116 LYS A C 1
ATOM 920 O O . LYS A 1 116 ? -24.966 60.896 -3.749 1.00 53.84 116 LYS A O 1
ATOM 925 N N . THR A 1 117 ? -23.652 62.656 -3.299 1.00 43.28 117 THR A N 1
ATOM 926 C CA . THR A 1 117 ? -23.308 62.280 -1.926 1.00 43.28 117 THR A CA 1
ATOM 927 C C . THR A 1 117 ? -24.516 62.570 -1.030 1.00 43.28 117 THR A C 1
ATOM 929 O O . THR A 1 117 ? -24.898 63.735 -0.906 1.00 43.28 117 THR A O 1
ATOM 932 N N . PRO A 1 118 ? -25.144 61.558 -0.403 1.00 55.34 118 PRO A N 1
ATOM 933 C CA . PRO A 1 118 ? -26.169 61.805 0.604 1.00 55.34 118 PRO A CA 1
ATOM 934 C C . PRO A 1 118 ? -25.524 62.492 1.811 1.00 55.34 118 PRO A C 1
ATOM 936 O O . PRO A 1 118 ? -24.440 62.101 2.258 1.00 55.34 118 PRO A O 1
ATOM 939 N N . SER A 1 119 ? -26.171 63.533 2.327 1.00 52.00 119 SER A N 1
ATOM 940 C CA . SER A 1 119 ? -25.717 64.252 3.520 1.00 52.00 119 SER A CA 1
ATOM 941 C C . SER A 1 119 ? -25.769 63.334 4.746 1.00 52.00 119 SER A C 1
ATOM 943 O O . SER A 1 119 ? -26.678 62.517 4.888 1.00 52.00 119 SER A O 1
ATOM 945 N N . HIS A 1 120 ? -24.812 63.501 5.664 1.00 51.94 120 HIS A N 1
ATOM 946 C CA . HIS A 1 120 ? -24.632 62.677 6.870 1.00 51.94 120 HIS A CA 1
ATOM 947 C C . HIS A 1 120 ? -25.908 62.549 7.737 1.00 51.94 120 HIS A C 1
ATOM 949 O O . HIS A 1 120 ? -26.069 61.562 8.449 1.00 51.94 120 HIS A O 1
ATOM 955 N N . ALA A 1 121 ? -26.847 63.497 7.630 1.00 54.12 121 ALA A N 1
ATOM 956 C CA . ALA A 1 121 ? -28.123 63.488 8.351 1.00 54.12 121 ALA A CA 1
ATOM 957 C C . ALA A 1 121 ? -29.158 62.467 7.821 1.00 54.12 121 ALA A C 1
ATOM 959 O O . ALA A 1 121 ? -30.065 62.074 8.554 1.00 54.12 121 ALA A O 1
ATOM 960 N N . GLU A 1 122 ? -29.047 62.009 6.569 1.00 52.44 122 GLU A N 1
ATOM 961 C CA . GLU A 1 122 ? -29.978 61.022 5.988 1.00 52.44 122 GLU A CA 1
ATOM 962 C C . GLU A 1 122 ? -29.643 59.588 6.428 1.00 52.44 122 GLU A C 1
ATOM 964 O O . GLU A 1 122 ? -30.523 58.728 6.506 1.00 52.44 122 GLU A O 1
ATOM 969 N N . ILE A 1 123 ? -28.376 59.344 6.777 1.00 54.38 123 ILE A N 1
ATOM 970 C CA . ILE A 1 123 ? -27.866 58.023 7.151 1.00 54.38 123 ILE A CA 1
ATOM 971 C C . ILE A 1 123 ? -28.410 57.600 8.526 1.00 54.38 123 ILE A C 1
ATOM 973 O O . ILE A 1 123 ? -28.838 56.456 8.680 1.00 54.38 123 ILE A O 1
ATOM 977 N N . GLU A 1 124 ? -28.494 58.508 9.506 1.00 50.38 124 GLU A N 1
ATOM 978 C CA . GLU A 1 124 ? -28.985 58.171 10.856 1.00 50.38 124 GLU A CA 1
ATOM 979 C C . GLU A 1 124 ? -30.475 57.783 10.893 1.00 50.38 124 GLU A C 1
ATOM 981 O O . GLU A 1 124 ? -30.865 56.899 11.661 1.00 50.38 124 GLU A O 1
ATOM 986 N N . ASN A 1 125 ? -31.316 58.368 10.035 1.00 53.66 125 ASN A N 1
ATOM 987 C CA . ASN A 1 125 ? -32.766 58.124 10.054 1.00 53.66 125 ASN A CA 1
ATOM 988 C C . ASN A 1 125 ? -33.169 56.734 9.519 1.00 53.66 125 ASN A C 1
ATOM 990 O O . ASN A 1 125 ? -34.245 56.226 9.846 1.00 53.66 125 ASN A O 1
ATOM 994 N N . SER A 1 126 ? -32.308 56.095 8.720 1.00 53.22 126 SER A N 1
ATOM 995 C CA . SER A 1 126 ? -32.548 54.748 8.184 1.00 53.22 126 SER A CA 1
ATOM 996 C C . SER A 1 126 ? -32.360 53.664 9.255 1.00 53.22 126 SER A C 1
ATOM 998 O O . SER A 1 126 ? -33.196 52.770 9.413 1.00 53.22 126 SER A O 1
ATOM 1000 N N . PHE A 1 127 ? -31.313 53.788 10.080 1.00 53.22 127 PHE A N 1
ATOM 1001 C CA . PHE A 1 127 ? -30.954 52.760 11.062 1.00 53.22 127 PHE A CA 1
ATOM 1002 C C . PHE A 1 127 ? -31.903 52.694 12.271 1.00 53.22 127 PHE A C 1
ATOM 1004 O O . PHE A 1 127 ? -32.089 51.617 12.843 1.00 53.22 127 PHE A O 1
ATOM 1011 N N . TYR A 1 128 ? -32.565 53.798 12.638 1.00 51.44 128 TYR A N 1
ATOM 1012 C CA . TYR A 1 128 ? -33.522 53.811 13.754 1.00 51.44 128 TYR A CA 1
ATOM 1013 C C . TYR A 1 128 ? -34.882 53.179 13.417 1.00 51.44 128 TYR A C 1
ATOM 1015 O O . TYR A 1 128 ? -35.511 52.593 14.300 1.00 51.44 128 TYR A O 1
ATOM 1023 N N . LYS A 1 129 ? -35.328 53.202 12.151 1.00 51.78 129 LYS A N 1
ATOM 1024 C CA . LYS A 1 129 ? -36.604 52.568 11.761 1.00 51.78 129 LYS A CA 1
ATOM 1025 C C . LYS A 1 129 ? -36.538 51.042 11.707 1.00 51.78 129 LYS A C 1
ATOM 1027 O O . LYS A 1 129 ? -37.558 50.387 11.909 1.00 51.78 129 LYS A O 1
ATOM 1032 N N . GLN A 1 130 ? -35.357 50.464 11.493 1.00 53.34 130 GLN A N 1
ATOM 1033 C CA . GLN A 1 130 ? -35.215 49.017 11.307 1.00 53.34 130 GLN A CA 1
ATOM 1034 C C . GLN A 1 130 ? -35.156 48.229 12.630 1.00 53.34 130 GLN A C 1
ATOM 1036 O O . GLN A 1 130 ? -35.415 47.028 12.641 1.00 53.34 130 GLN A O 1
ATOM 1041 N N . ARG A 1 131 ? -34.900 48.895 13.768 1.00 48.91 131 ARG A N 1
ATOM 1042 C CA . ARG A 1 131 ? -34.890 48.268 15.107 1.00 48.91 131 ARG A CA 1
ATOM 1043 C C . ARG A 1 131 ? -36.257 48.201 15.807 1.00 48.91 131 ARG A C 1
ATOM 1045 O O . ARG A 1 131 ? -36.355 47.545 16.838 1.00 48.91 131 ARG A O 1
ATOM 1052 N N . ILE A 1 132 ? -37.310 48.817 15.259 1.00 50.28 132 ILE A N 1
ATOM 1053 C CA . ILE A 1 132 ? -38.657 48.826 15.874 1.00 50.28 132 ILE A CA 1
ATOM 1054 C C . ILE A 1 132 ? -39.520 47.615 15.445 1.00 50.28 132 ILE A C 1
ATOM 1056 O O . ILE A 1 132 ? -40.529 47.337 16.083 1.00 50.28 132 ILE A O 1
ATOM 1060 N N . GLN A 1 133 ? -39.131 46.837 14.424 1.00 53.22 133 GLN A N 1
ATOM 1061 C CA . GLN A 1 133 ? -39.961 45.731 13.898 1.00 53.22 133 GLN A CA 1
ATOM 1062 C C . GLN A 1 133 ? -39.546 44.311 14.320 1.00 53.22 133 GLN A C 1
ATOM 1064 O O . GLN A 1 133 ? -40.038 43.342 13.751 1.00 53.22 133 GLN A O 1
ATOM 1069 N N . ILE A 1 134 ? -38.698 44.148 15.340 1.00 51.66 134 ILE A N 1
ATOM 1070 C CA . ILE A 1 134 ? -38.399 42.820 15.908 1.0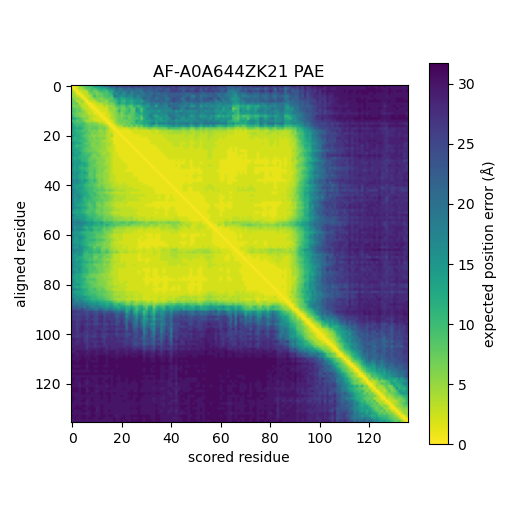0 51.66 134 ILE A CA 1
ATOM 1071 C C . ILE A 1 134 ? -38.828 42.784 17.377 1.00 51.66 134 ILE A C 1
ATOM 1073 O O . ILE A 1 134 ? -38.005 42.759 18.287 1.00 51.66 134 ILE A O 1
ATOM 1077 N N . LYS A 1 135 ? -40.143 42.832 17.598 1.00 46.59 135 LYS A N 1
ATOM 1078 C CA . LYS A 1 135 ? -40.823 42.295 18.785 1.00 46.59 135 LYS A CA 1
ATOM 1079 C C . LYS A 1 135 ? -42.270 41.966 18.413 1.00 46.59 135 LYS A C 1
ATOM 1081 O O . LYS A 1 135 ? -43.119 42.853 18.398 1.00 46.59 135 LYS A O 1
ATOM 1086 N N . ALA A 1 136 ? -42.511 40.693 18.131 1.00 44.12 136 ALA A N 1
ATOM 1087 C CA . ALA A 1 136 ? -43.760 39.979 18.376 1.00 44.12 136 ALA A CA 1
ATOM 1088 C C . ALA A 1 136 ? -43.410 38.494 18.486 1.00 44.12 136 ALA A C 1
ATOM 1090 O O . ALA A 1 136 ? -42.665 38.018 17.599 1.00 44.12 136 ALA A O 1
#